Protein AF-A0A5N7C550-F1 (afdb_monomer_lite)

Secondary structure (DSSP, 8-state):
----------S--B--S-GGG--BTTBHHHHHHHHHHHHHHHHHHT-HHHHHHHHHHHIII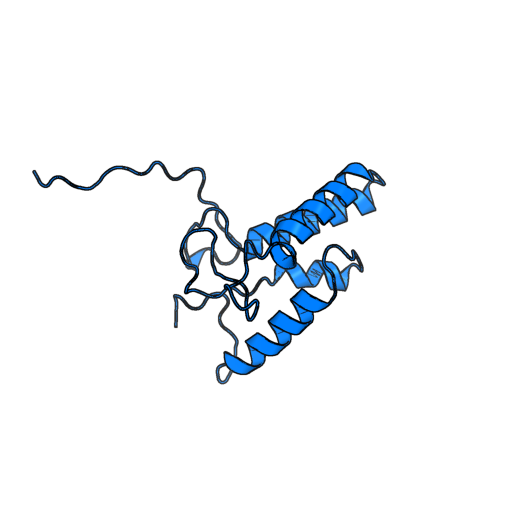IIS-TTB-TTSSSBBSBSSS-TTSBB--GGGHHHHHTT---S-SHHHHHHHHHHHHH--SS---SBTT--

InterPro domains:
  IPR032514 Glutaminase A, central domain [PF16335] (15-130)
  IPR052743 Fungal Glutaminase GtaA [PTHR31987] (15-130)

Sequence (131 aa):
MLPGQQRYRHRGAVLSSNDAAGALANETDLAFKAAVGIKAFGELTGLSKYSCISKERADLIYNQGLYTNEQKAHFVLQYPENLAFSKIPYNLYPDILLGLETFPQEPHKMSSTFFKSVRAEYRVPLDHRQD

Radius of gyration: 16.19 Å; chains: 1; bounding box: 56×32×38 Å

Foldseek 3Di:
DDDDCPPPPPPDFDADVVCVVPTDDQFLLVLLLQLLVLLVVCVVVVPVVSVVVSLVSQCVSQVVQQQAAPVNLAGAGGPPPRSVKGADNPSVVSCVVVVSPSHDCVNVVSNVRNCVVQDDPDGHDRMDPVD

Organism: Petromyces alliaceus (NCBI:txid209559)

Structure (mmCIF, N/CA/C/O backbone):
data_AF-A0A5N7C550-F1
#
_entry.id   AF-A0A5N7C550-F1
#
loop_
_atom_site.group_PDB
_atom_site.id
_atom_site.type_symbol
_atom_site.label_atom_id
_atom_site.label_alt_id
_atom_site.label_comp_id
_atom_site.label_asym_id
_atom_site.label_entity_id
_atom_site.label_seq_id
_atom_site.pdbx_PDB_ins_code
_atom_site.Cartn_x
_atom_site.Cartn_y
_atom_site.Cartn_z
_atom_site.occupancy
_atom_site.B_iso_or_equiv
_atom_site.auth_seq_id
_atom_site.auth_comp_id
_atom_site.auth_asym_id
_atom_site.auth_atom_id
_atom_site.pdbx_PDB_model_num
ATOM 1 N N . MET A 1 1 ? 45.019 10.077 -0.699 1.00 40.16 1 MET A N 1
ATOM 2 C CA . MET A 1 1 ? 43.826 10.693 -0.081 1.00 40.16 1 MET A CA 1
ATOM 3 C C . MET A 1 1 ? 42.914 11.122 -1.219 1.00 40.16 1 MET A C 1
ATOM 5 O O . MET A 1 1 ? 43.316 11.988 -1.980 1.00 40.16 1 MET A O 1
ATOM 9 N N . LEU A 1 2 ? 41.775 10.451 -1.415 1.00 31.81 2 LEU A N 1
ATOM 10 C CA . LEU A 1 2 ? 40.790 10.817 -2.440 1.00 31.81 2 LEU A CA 1
ATOM 11 C C . LEU A 1 2 ? 39.581 11.463 -1.740 1.00 31.81 2 LEU A C 1
ATOM 13 O O . LEU A 1 2 ? 39.041 10.851 -0.815 1.00 31.81 2 LEU A O 1
ATOM 17 N N . PRO A 1 3 ? 39.180 12.687 -2.117 1.00 38.62 3 PRO A N 1
ATOM 18 C CA . PRO A 1 3 ? 38.024 13.363 -1.545 1.00 38.62 3 PRO A CA 1
ATOM 19 C C . PRO A 1 3 ? 36.745 12.892 -2.253 1.00 38.62 3 PRO A C 1
ATOM 21 O O . PRO A 1 3 ? 36.721 12.804 -3.475 1.00 38.62 3 PRO A O 1
ATOM 24 N N . GLY A 1 4 ? 35.674 12.599 -1.506 1.00 38.50 4 GLY A N 1
ATOM 25 C CA . GLY A 1 4 ? 34.346 12.424 -2.119 1.00 38.50 4 GLY A CA 1
ATOM 26 C C . GLY A 1 4 ? 33.379 11.443 -1.460 1.00 38.50 4 GLY A C 1
ATOM 27 O O . GLY A 1 4 ? 32.210 11.427 -1.821 1.00 38.50 4 GLY A O 1
ATOM 28 N N . GLN A 1 5 ? 33.792 10.655 -0.467 1.00 37.91 5 GLN A N 1
ATOM 29 C CA . GLN A 1 5 ? 32.857 9.814 0.294 1.00 37.91 5 GLN A CA 1
ATOM 30 C C . GLN A 1 5 ? 32.242 10.636 1.434 1.00 37.91 5 GLN A C 1
ATOM 32 O O . GLN A 1 5 ? 32.555 10.466 2.614 1.00 37.91 5 GLN A O 1
ATOM 37 N N . GLN A 1 6 ? 31.394 11.594 1.063 1.00 38.00 6 GLN A N 1
ATOM 38 C CA . GLN A 1 6 ? 30.549 12.307 2.009 1.00 38.00 6 GLN A CA 1
ATOM 39 C C . GLN A 1 6 ? 29.574 11.279 2.591 1.00 38.00 6 GLN A C 1
ATOM 41 O O . GLN A 1 6 ? 28.662 10.808 1.916 1.00 38.00 6 GLN A O 1
ATOM 46 N N . ARG A 1 7 ? 29.835 10.869 3.837 1.00 41.94 7 ARG A N 1
ATOM 47 C CA . ARG A 1 7 ? 28.988 9.973 4.627 1.00 41.94 7 ARG A CA 1
ATOM 48 C C . ARG A 1 7 ? 27.594 10.586 4.758 1.00 41.94 7 ARG A C 1
ATOM 50 O O . ARG A 1 7 ? 27.323 11.317 5.711 1.00 41.94 7 ARG A O 1
ATOM 57 N N . TYR A 1 8 ? 26.701 10.263 3.829 1.00 43.38 8 TYR A N 1
ATOM 58 C CA . TYR A 1 8 ? 25.273 10.380 4.064 1.00 43.38 8 TYR A CA 1
ATOM 59 C C . TYR A 1 8 ? 24.943 9.408 5.194 1.00 43.38 8 TYR A C 1
ATOM 61 O O . TYR A 1 8 ? 24.971 8.192 5.030 1.00 43.38 8 TYR A O 1
ATOM 69 N N . ARG A 1 9 ? 24.699 9.944 6.393 1.00 42.88 9 ARG A N 1
ATOM 70 C CA . ARG A 1 9 ? 24.071 9.181 7.471 1.00 42.88 9 ARG A CA 1
ATOM 71 C C . ARG A 1 9 ? 22.720 8.703 6.939 1.00 42.88 9 ARG A C 1
ATOM 73 O O . ARG A 1 9 ? 21.785 9.498 6.868 1.00 42.88 9 ARG A O 1
ATOM 80 N N . HIS A 1 10 ? 22.629 7.433 6.550 1.00 47.59 10 HIS A N 1
ATOM 81 C CA . HIS A 1 10 ? 21.364 6.783 6.233 1.00 47.59 10 HIS A CA 1
ATOM 82 C C . HIS A 1 10 ? 20.455 6.916 7.458 1.00 47.59 10 HIS A C 1
ATOM 84 O O . HIS A 1 10 ? 20.693 6.289 8.492 1.00 47.59 10 HIS A O 1
ATOM 90 N N . ARG A 1 11 ? 19.436 7.775 7.385 1.00 53.09 11 ARG A N 1
ATOM 91 C CA . ARG A 1 11 ? 18.338 7.737 8.351 1.00 53.09 11 ARG A CA 1
ATOM 92 C C . ARG A 1 11 ? 17.653 6.378 8.172 1.00 53.09 11 ARG A C 1
ATOM 94 O O . ARG A 1 11 ? 16.981 6.179 7.174 1.00 53.09 11 ARG A O 1
ATOM 101 N N . GLY A 1 12 ? 17.921 5.455 9.101 1.00 61.97 12 GLY A N 1
ATOM 102 C CA . GLY A 1 12 ? 17.240 4.170 9.309 1.00 61.97 12 GLY A CA 1
ATOM 103 C C . GLY A 1 12 ? 16.837 3.399 8.050 1.00 61.97 12 GLY A C 1
ATOM 104 O O . GLY A 1 12 ? 15.654 3.345 7.733 1.00 61.97 12 GLY A O 1
ATOM 105 N N . ALA A 1 13 ? 17.790 2.770 7.358 1.00 68.19 13 ALA A N 1
ATOM 106 C CA . ALA A 1 13 ? 17.445 1.747 6.370 1.00 68.19 13 ALA A CA 1
ATOM 107 C C . ALA A 1 13 ? 16.921 0.497 7.101 1.00 68.19 13 ALA A C 1
ATOM 109 O O . ALA A 1 13 ? 17.517 0.065 8.089 1.00 68.19 13 ALA A O 1
ATOM 110 N N . VAL A 1 14 ? 15.805 -0.061 6.632 1.00 73.56 14 VAL A N 1
ATOM 111 C CA . VAL A 1 14 ? 15.154 -1.241 7.218 1.00 73.56 14 VAL A CA 1
ATOM 112 C C . VAL A 1 14 ? 15.145 -2.387 6.211 1.00 73.56 14 VAL A C 1
ATOM 114 O O . VAL A 1 14 ? 15.155 -2.164 5.001 1.00 73.56 14 VAL A O 1
ATOM 117 N N . LEU A 1 15 ? 15.165 -3.620 6.714 1.00 79.81 15 LEU A N 1
ATOM 118 C CA . LEU A 1 15 ? 15.046 -4.816 5.885 1.00 79.81 15 LEU A CA 1
ATOM 119 C C . LEU A 1 15 ? 13.570 -5.186 5.723 1.00 79.81 15 LEU A C 1
ATOM 121 O O . LEU A 1 15 ? 12.797 -5.146 6.682 1.00 79.81 15 LEU A O 1
ATOM 125 N N . SER A 1 16 ? 13.193 -5.552 4.500 1.00 80.31 16 SER A N 1
ATOM 126 C CA . SER A 1 16 ? 11.920 -6.221 4.223 1.00 80.31 16 SER A CA 1
ATOM 127 C C . SER A 1 16 ? 12.108 -7.740 4.277 1.00 80.31 16 SER A C 1
ATOM 129 O O . SER A 1 16 ? 13.225 -8.222 4.449 1.00 80.31 16 SER A O 1
ATOM 131 N N . SER A 1 17 ? 11.034 -8.511 4.090 1.00 78.62 17 SER A N 1
ATOM 132 C CA . SER A 1 17 ? 11.153 -9.964 3.900 1.00 78.62 17 SER A CA 1
ATOM 133 C C . SER A 1 17 ? 11.880 -10.338 2.598 1.00 78.62 17 SER A C 1
ATOM 135 O O . SER A 1 17 ? 12.318 -11.474 2.467 1.00 78.62 17 SER A O 1
ATOM 137 N N . ASN A 1 18 ? 12.045 -9.394 1.661 1.00 78.25 18 ASN A N 1
ATOM 138 C CA . ASN A 1 18 ? 12.971 -9.494 0.532 1.00 78.25 18 ASN A CA 1
ATOM 139 C C . ASN A 1 18 ? 14.353 -8.931 0.926 1.00 78.25 18 ASN A C 1
ATOM 141 O O . ASN A 1 18 ? 14.810 -7.927 0.375 1.00 78.25 18 ASN A O 1
ATOM 145 N N . ASP A 1 19 ? 14.979 -9.512 1.948 1.00 76.06 19 ASP A N 1
ATOM 146 C CA . ASP A 1 19 ? 16.215 -9.007 2.562 1.00 76.06 19 ASP A CA 1
ATOM 147 C C . ASP A 1 19 ? 17.456 -9.163 1.666 1.00 76.06 19 ASP A C 1
ATOM 149 O O . ASP A 1 19 ? 18.352 -8.317 1.706 1.00 76.06 19 ASP A O 1
ATOM 153 N N . ALA A 1 20 ? 17.469 -10.168 0.785 1.00 74.56 20 ALA A N 1
ATOM 154 C CA . ALA A 1 20 ? 18.505 -10.380 -0.227 1.00 74.56 20 ALA A CA 1
ATOM 155 C C . ALA A 1 20 ? 18.703 -9.173 -1.166 1.00 74.56 20 ALA A C 1
ATOM 157 O O . ALA A 1 20 ? 19.767 -9.018 -1.765 1.00 74.56 20 ALA A O 1
ATOM 158 N N . ALA A 1 21 ? 17.702 -8.296 -1.282 1.00 76.06 21 ALA A N 1
ATOM 159 C CA . ALA A 1 21 ? 17.757 -7.086 -2.099 1.00 76.06 21 ALA A CA 1
ATOM 160 C C . ALA A 1 21 ? 18.293 -5.847 -1.342 1.00 76.06 21 ALA A C 1
ATOM 162 O O . ALA A 1 21 ? 18.328 -4.737 -1.888 1.00 76.06 21 ALA A O 1
ATOM 163 N N . GLY A 1 22 ? 18.724 -6.037 -0.091 1.00 83.44 22 GLY A N 1
ATOM 164 C CA . GLY A 1 22 ? 19.327 -5.018 0.760 1.00 83.44 22 GLY A CA 1
ATOM 165 C C . GLY A 1 22 ? 18.318 -4.126 1.488 1.00 83.44 22 GLY A C 1
ATOM 166 O O . GLY A 1 22 ? 17.127 -4.090 1.182 1.00 83.44 22 GLY A O 1
ATOM 167 N N . ALA A 1 23 ? 18.818 -3.391 2.483 1.00 84.88 23 ALA A N 1
ATOM 168 C CA . ALA A 1 23 ? 18.012 -2.467 3.274 1.00 84.88 23 ALA A CA 1
ATOM 169 C C . ALA A 1 23 ? 17.690 -1.190 2.487 1.00 84.88 23 ALA A C 1
ATOM 171 O O . ALA A 1 23 ? 18.576 -0.586 1.880 1.00 84.88 23 ALA A O 1
ATOM 172 N N . LEU A 1 24 ? 16.435 -0.744 2.561 1.00 86.62 24 LEU A N 1
ATOM 173 C CA . LEU A 1 24 ? 15.947 0.476 1.921 1.00 86.62 24 LEU A CA 1
ATOM 174 C C . LEU A 1 24 ? 15.121 1.280 2.932 1.00 86.62 24 LEU A C 1
ATOM 176 O O . LEU A 1 24 ? 14.273 0.738 3.638 1.00 86.62 24 LEU A O 1
ATOM 180 N N . ALA A 1 25 ? 15.384 2.581 3.033 1.00 89.62 25 ALA A N 1
ATOM 181 C CA . ALA A 1 25 ? 14.484 3.500 3.734 1.00 89.62 25 ALA A CA 1
ATOM 182 C C . ALA A 1 25 ? 13.316 3.847 2.802 1.00 89.62 25 ALA A C 1
ATOM 184 O O . ALA A 1 25 ? 13.534 3.904 1.603 1.00 89.62 25 ALA A O 1
ATOM 185 N N . ASN A 1 26 ? 12.111 4.122 3.309 1.00 92.06 26 ASN A N 1
ATOM 186 C CA . ASN A 1 26 ? 10.951 4.461 2.461 1.00 92.06 26 ASN A CA 1
ATOM 187 C C . ASN A 1 26 ? 10.717 3.439 1.331 1.00 92.06 26 ASN A C 1
ATOM 189 O O . ASN A 1 26 ? 10.557 3.802 0.169 1.00 92.06 26 ASN A O 1
ATOM 193 N N . GLU A 1 27 ? 10.782 2.152 1.656 1.00 94.12 27 GLU A N 1
ATOM 194 C CA . GLU A 1 27 ? 10.516 1.084 0.697 1.00 94.12 27 GLU A CA 1
ATOM 195 C C . GLU A 1 27 ? 9.003 0.896 0.535 1.00 94.12 27 GLU A C 1
ATOM 197 O O . GLU A 1 27 ? 8.249 0.946 1.513 1.00 94.12 27 GLU A O 1
ATOM 202 N N . THR A 1 28 ? 8.554 0.723 -0.708 1.00 95.25 28 THR A N 1
ATOM 203 C CA . THR A 1 28 ? 7.124 0.765 -1.035 1.00 95.25 28 THR A CA 1
ATOM 204 C C . THR A 1 28 ? 6.322 -0.341 -0.361 1.00 95.25 28 THR A C 1
ATOM 206 O O . THR A 1 28 ? 5.283 -0.065 0.236 1.00 95.25 28 THR A O 1
ATOM 209 N N . ASP A 1 29 ? 6.782 -1.590 -0.410 1.00 95.19 29 ASP A N 1
ATOM 210 C CA . ASP A 1 29 ? 6.053 -2.718 0.176 1.00 95.19 29 ASP A CA 1
ATOM 211 C C . ASP A 1 29 ? 5.947 -2.608 1.711 1.00 95.19 29 ASP A C 1
ATOM 213 O O . ASP A 1 29 ? 4.905 -2.921 2.290 1.00 95.19 29 ASP A O 1
ATOM 217 N N . LEU A 1 30 ? 6.965 -2.061 2.379 1.00 95.00 30 LEU A N 1
ATOM 218 C CA . LEU A 1 30 ? 6.937 -1.732 3.801 1.00 95.00 30 LEU A CA 1
ATOM 219 C C . LEU A 1 30 ? 5.963 -0.594 4.116 1.00 95.00 30 LEU A C 1
ATOM 221 O O . LEU A 1 30 ? 5.297 -0.647 5.153 1.00 95.00 30 LEU A O 1
ATOM 225 N N . ALA A 1 31 ? 5.828 0.404 3.239 1.00 96.56 31 ALA A N 1
ATOM 226 C CA . ALA A 1 31 ? 4.813 1.444 3.390 1.00 96.56 31 ALA A CA 1
ATOM 227 C C . ALA A 1 31 ? 3.393 0.848 3.326 1.00 96.56 31 ALA A C 1
ATOM 229 O O . ALA A 1 31 ? 2.562 1.148 4.190 1.00 96.56 31 ALA A O 1
ATOM 230 N N . PHE A 1 32 ? 3.140 -0.064 2.379 1.00 97.44 32 PHE A N 1
ATOM 231 C CA . PHE A 1 32 ? 1.888 -0.828 2.314 1.00 97.44 32 PHE A CA 1
ATOM 232 C C . PHE A 1 32 ? 1.668 -1.671 3.573 1.00 97.44 32 PHE A C 1
ATOM 234 O O . PHE A 1 32 ? 0.604 -1.587 4.188 1.00 97.44 32 PHE A O 1
ATOM 241 N N . LYS A 1 33 ? 2.690 -2.412 4.020 1.00 97.31 33 LYS A N 1
ATOM 242 C CA . LYS A 1 33 ? 2.639 -3.212 5.253 1.00 97.31 33 LYS A CA 1
ATOM 243 C C . LYS A 1 33 ? 2.263 -2.374 6.470 1.00 97.31 33 LYS A C 1
ATOM 245 O O . LYS A 1 33 ? 1.440 -2.799 7.278 1.00 97.31 33 LYS A O 1
ATOM 250 N N . ALA A 1 34 ? 2.851 -1.187 6.603 1.00 97.50 34 ALA A N 1
ATOM 251 C CA . ALA A 1 34 ? 2.569 -0.282 7.706 1.00 97.50 34 ALA A CA 1
ATOM 252 C C . ALA A 1 34 ? 1.121 0.228 7.665 1.00 97.50 34 ALA A C 1
ATOM 254 O O . ALA A 1 34 ? 0.434 0.163 8.683 1.00 97.50 34 ALA A O 1
ATOM 255 N N . ALA A 1 35 ? 0.635 0.688 6.507 1.00 98.44 35 ALA A N 1
ATOM 256 C CA . ALA A 1 35 ? -0.741 1.168 6.371 1.00 98.44 35 ALA A CA 1
ATOM 257 C C . ALA A 1 35 ? -1.756 0.06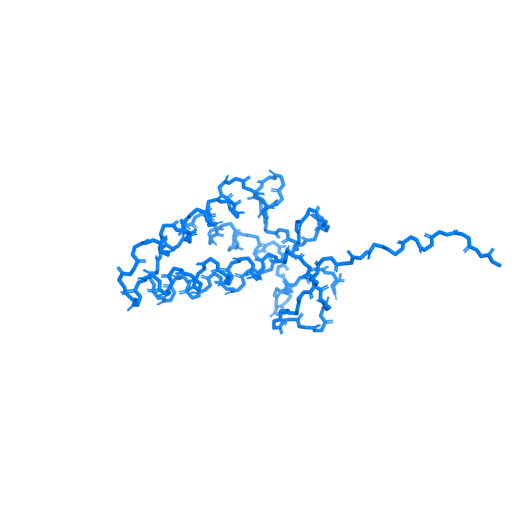2 6.704 1.00 98.44 35 ALA A C 1
ATOM 259 O O . ALA A 1 35 ? -2.592 0.243 7.594 1.00 98.44 35 ALA A O 1
ATOM 260 N N . VAL A 1 36 ? -1.631 -1.110 6.074 1.00 98.44 36 VAL A N 1
ATOM 261 C CA . VAL A 1 36 ? -2.537 -2.248 6.299 1.00 98.44 36 VAL A CA 1
ATOM 262 C C . VAL A 1 36 ? -2.457 -2.748 7.745 1.00 98.44 36 VAL A C 1
ATOM 264 O O . VAL A 1 36 ? -3.484 -3.002 8.371 1.00 98.44 36 VAL A O 1
ATOM 267 N N . GLY A 1 37 ? -1.257 -2.815 8.331 1.00 98.38 37 GLY A N 1
ATOM 268 C CA . GLY A 1 37 ? -1.074 -3.211 9.730 1.00 98.38 37 GLY A CA 1
ATOM 269 C C . GLY A 1 37 ? -1.740 -2.253 10.723 1.00 98.38 37 GLY A C 1
ATOM 270 O O . GLY A 1 37 ? -2.398 -2.698 11.663 1.00 98.38 37 GLY A O 1
ATOM 271 N N . ILE A 1 38 ? -1.629 -0.937 10.499 1.00 98.62 38 ILE A N 1
ATOM 272 C CA . ILE A 1 38 ? -2.302 0.072 11.332 1.00 98.62 38 ILE A CA 1
ATOM 273 C C . ILE A 1 38 ? -3.828 -0.034 11.184 1.00 98.62 38 ILE A C 1
ATOM 275 O O . ILE A 1 38 ? -4.538 0.096 12.183 1.00 98.62 38 ILE A O 1
ATOM 279 N N . LYS A 1 39 ? -4.339 -0.303 9.972 1.00 98.69 39 LYS A N 1
ATOM 280 C CA . LYS A 1 39 ? -5.777 -0.519 9.756 1.00 98.69 39 LYS A CA 1
ATOM 281 C C . LYS A 1 39 ? -6.264 -1.736 10.527 1.00 98.69 39 LYS A C 1
ATOM 283 O O . LYS A 1 39 ? -7.201 -1.611 11.307 1.00 98.69 39 LYS A O 1
ATOM 288 N N . ALA A 1 40 ? -5.593 -2.875 10.364 1.00 98.56 40 ALA A N 1
ATOM 289 C CA . ALA A 1 40 ? -5.926 -4.106 11.071 1.00 98.56 40 ALA A CA 1
ATOM 290 C C . ALA A 1 40 ? -5.946 -3.895 12.592 1.00 98.56 40 ALA A C 1
ATOM 292 O O . ALA A 1 40 ? -6.869 -4.340 13.266 1.00 98.56 40 ALA A O 1
ATOM 293 N N . PHE A 1 41 ? -4.971 -3.157 13.133 1.00 98.69 41 PHE A N 1
ATOM 294 C CA . PHE A 1 41 ? -4.949 -2.803 14.550 1.00 98.69 41 PHE A CA 1
ATOM 295 C C . PHE A 1 41 ? -6.156 -1.949 14.968 1.00 98.69 41 PHE A C 1
ATOM 297 O O . PHE A 1 41 ? -6.768 -2.218 16.002 1.00 98.69 41 PHE A O 1
ATOM 304 N N . GLY A 1 42 ? -6.517 -0.937 14.174 1.00 98.50 42 GLY A N 1
ATOM 305 C CA . GLY A 1 42 ? -7.695 -0.103 14.425 1.00 98.50 42 GLY A CA 1
ATOM 306 C C . GLY A 1 42 ? -8.992 -0.911 14.452 1.00 98.50 42 GLY A C 1
ATOM 307 O O . GLY A 1 42 ? -9.770 -0.768 15.394 1.00 98.50 42 GLY A O 1
ATOM 308 N N . GLU A 1 43 ? -9.180 -1.813 13.485 1.00 98.25 43 GLU A N 1
ATOM 309 C CA . GLU A 1 43 ? -10.358 -2.691 13.414 1.00 98.25 43 GLU A CA 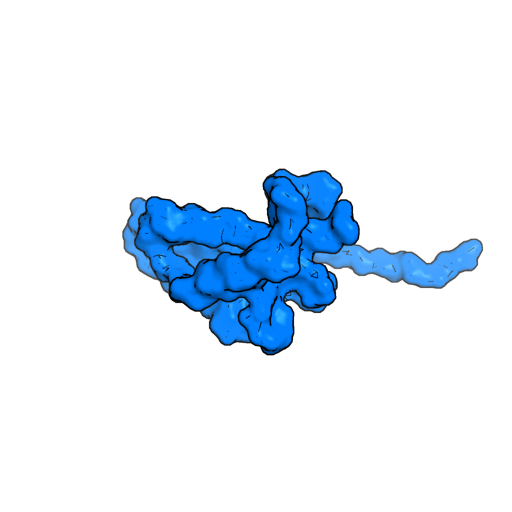1
ATOM 310 C C . GLU A 1 43 ? -10.409 -3.690 14.579 1.00 98.25 43 GLU A C 1
ATOM 312 O O . GLU A 1 43 ? -11.444 -3.837 15.223 1.00 98.25 43 GLU A O 1
ATOM 317 N N . LEU A 1 44 ? -9.281 -4.328 14.914 1.00 98.25 44 LEU A N 1
ATOM 318 C CA . LEU A 1 44 ? -9.208 -5.303 16.011 1.00 98.25 44 LEU A CA 1
ATOM 319 C C . LEU A 1 44 ? -9.474 -4.686 17.388 1.00 98.25 44 LEU A C 1
ATOM 321 O O . LEU A 1 44 ? -9.991 -5.360 18.276 1.00 98.25 44 LEU A O 1
ATOM 325 N N . THR A 1 45 ? -9.084 -3.427 17.589 1.00 98.38 45 THR A N 1
ATOM 326 C CA . THR A 1 45 ? -9.177 -2.756 18.896 1.00 98.38 45 THR A CA 1
ATOM 327 C C . THR A 1 45 ? -10.390 -1.837 19.030 1.00 98.38 45 THR A C 1
ATOM 329 O O . THR A 1 45 ? -10.673 -1.365 20.129 1.00 98.38 45 THR A O 1
ATOM 332 N N . GLY A 1 46 ? -11.087 -1.536 17.930 1.00 98.06 46 GLY A N 1
ATOM 333 C CA . GLY A 1 46 ? -12.142 -0.519 17.885 1.00 98.06 46 GLY A CA 1
ATOM 334 C C . GLY A 1 46 ? -11.629 0.922 18.015 1.00 98.06 46 GLY A C 1
ATOM 335 O O . GLY A 1 46 ? -12.419 1.860 18.134 1.00 98.06 46 GLY A O 1
ATOM 336 N N . LEU A 1 47 ? -10.310 1.138 17.998 1.00 98.38 47 LEU A N 1
ATOM 337 C CA . LEU A 1 47 ? -9.706 2.462 18.117 1.00 98.38 47 LEU A CA 1
ATOM 338 C C . LEU A 1 47 ? -9.698 3.168 16.755 1.00 98.38 47 LEU A C 1
ATOM 340 O O . LEU A 1 47 ? -8.703 3.144 16.025 1.00 98.38 47 LEU A O 1
ATOM 344 N N . SER A 1 48 ? -10.798 3.861 16.449 1.00 97.88 48 SER A N 1
ATOM 345 C CA . SER A 1 48 ? -11.034 4.553 15.168 1.00 97.88 48 SER A CA 1
ATOM 346 C C . SER A 1 48 ? -9.887 5.467 14.720 1.00 97.88 48 SER A C 1
ATOM 348 O O . SER A 1 48 ? -9.608 5.564 13.527 1.00 97.88 48 SER A O 1
ATOM 350 N N . LYS A 1 49 ? -9.161 6.075 15.669 1.00 98.50 49 LYS A N 1
ATOM 351 C CA . LYS A 1 49 ? -7.955 6.877 15.411 1.00 98.50 49 LYS A CA 1
ATOM 352 C C . LYS A 1 49 ? -6.947 6.151 14.511 1.00 98.50 49 LYS A C 1
ATOM 354 O O . LYS A 1 49 ? -6.396 6.774 13.609 1.00 98.50 49 LYS A O 1
ATOM 359 N N . TYR A 1 50 ? -6.692 4.862 14.740 1.00 98.56 50 TYR A N 1
ATOM 360 C CA . TYR A 1 50 ? -5.715 4.110 13.948 1.00 98.56 50 TYR A CA 1
ATOM 361 C C . TYR A 1 50 ? -6.256 3.774 12.556 1.00 98.56 50 TYR A C 1
ATOM 363 O O . TYR A 1 50 ? -5.530 3.938 11.578 1.00 98.56 50 TYR A O 1
ATOM 371 N N . SER A 1 51 ? -7.542 3.440 12.429 1.00 98.38 51 SER A N 1
ATOM 372 C CA . SER A 1 51 ? -8.178 3.283 11.115 1.00 98.38 51 SER A CA 1
ATOM 373 C C . SER A 1 51 ? -8.130 4.584 10.293 1.00 98.38 51 SER A C 1
ATOM 375 O O . SER A 1 51 ? -7.856 4.526 9.096 1.00 98.38 51 SER A O 1
ATOM 377 N N . CYS A 1 52 ? -8.316 5.756 10.917 1.00 98.50 52 CYS A N 1
ATOM 378 C CA . CYS A 1 52 ? -8.165 7.058 10.252 1.00 98.50 52 CYS A CA 1
ATOM 379 C C . CYS A 1 52 ? -6.721 7.316 9.805 1.00 98.50 52 CYS A C 1
ATOM 381 O O . CYS A 1 52 ? -6.492 7.601 8.633 1.00 98.50 52 CYS A O 1
ATOM 383 N N . ILE A 1 53 ? -5.745 7.140 10.707 1.00 98.62 53 ILE A N 1
ATOM 384 C CA . ILE A 1 53 ? -4.319 7.300 10.379 1.00 98.62 53 ILE A CA 1
ATOM 385 C C . ILE A 1 53 ? -3.934 6.386 9.214 1.00 98.62 53 ILE A C 1
ATOM 387 O O . ILE A 1 53 ? -3.215 6.806 8.314 1.00 98.62 53 ILE A O 1
ATOM 391 N N . SER A 1 54 ? -4.409 5.141 9.211 1.00 98.50 54 SER A N 1
ATOM 392 C CA . SER A 1 54 ? -4.132 4.217 8.118 1.00 98.50 54 SER A CA 1
ATOM 393 C C . SER A 1 54 ? -4.672 4.726 6.776 1.00 98.50 54 SER A C 1
ATOM 395 O O . SER A 1 54 ? -3.920 4.754 5.802 1.00 98.50 54 SER A O 1
ATOM 397 N N . LYS A 1 55 ? -5.919 5.218 6.732 1.00 98.50 55 LYS A N 1
ATOM 398 C CA . LYS A 1 55 ? -6.497 5.808 5.513 1.00 98.50 55 LYS A CA 1
ATOM 399 C C . LYS A 1 55 ? -5.723 7.039 5.035 1.00 98.50 55 LYS A C 1
ATOM 401 O O . LYS A 1 55 ? -5.491 7.174 3.839 1.00 98.50 55 LYS A O 1
ATOM 406 N N . GLU A 1 56 ? -5.249 7.890 5.945 1.00 98.50 56 GLU A N 1
ATOM 407 C CA . GLU A 1 56 ? -4.373 9.020 5.596 1.00 98.50 56 GLU A CA 1
ATOM 408 C C . GLU A 1 56 ? -3.041 8.551 4.986 1.00 98.50 56 GLU A C 1
ATOM 410 O O . GLU A 1 56 ? -2.537 9.150 4.035 1.00 98.50 56 GLU A O 1
ATOM 415 N N . ARG A 1 57 ? -2.454 7.460 5.500 1.00 98.19 57 ARG A N 1
ATOM 416 C CA . ARG A 1 57 ? -1.239 6.872 4.909 1.00 98.19 57 ARG A CA 1
ATOM 417 C C . ARG A 1 57 ? -1.512 6.230 3.556 1.00 98.19 57 ARG A C 1
ATOM 419 O O . ARG A 1 57 ? -0.703 6.409 2.652 1.00 98.19 57 ARG A O 1
ATOM 426 N N . ALA A 1 58 ? -2.634 5.536 3.399 1.00 98.25 58 ALA A N 1
ATOM 427 C CA . ALA A 1 58 ? -3.042 4.961 2.125 1.00 98.25 58 ALA A CA 1
ATOM 428 C C . ALA A 1 58 ? -3.244 6.041 1.047 1.00 98.25 58 ALA A C 1
ATOM 430 O O . ALA A 1 58 ? -2.782 5.885 -0.086 1.00 98.25 58 ALA A O 1
ATOM 431 N N . ASP A 1 59 ? -3.856 7.167 1.426 1.00 98.44 59 ASP A N 1
ATOM 432 C CA . ASP A 1 59 ? -4.045 8.331 0.560 1.00 98.44 59 ASP A CA 1
ATOM 433 C C . ASP A 1 59 ? -2.706 8.917 0.087 1.00 98.44 59 ASP A C 1
ATOM 435 O O . ASP A 1 59 ? -2.493 9.075 -1.116 1.00 98.44 59 ASP A O 1
ATOM 439 N N . LEU A 1 60 ? -1.760 9.133 1.007 1.00 97.69 60 LEU A N 1
ATOM 440 C CA . LEU A 1 60 ? -0.397 9.561 0.671 1.00 97.69 60 LEU A CA 1
ATOM 441 C C . LEU A 1 60 ? 0.285 8.585 -0.294 1.00 97.69 60 LEU A C 1
ATOM 443 O O . LEU A 1 60 ? 0.878 9.001 -1.288 1.00 97.69 60 LEU A O 1
ATOM 447 N N . ILE A 1 61 ? 0.192 7.285 -0.002 1.00 97.50 61 ILE A N 1
ATOM 448 C CA . ILE A 1 61 ? 0.874 6.243 -0.770 1.00 97.50 61 ILE A CA 1
ATOM 449 C C . ILE A 1 61 ? 0.394 6.212 -2.223 1.00 97.50 61 ILE A C 1
ATOM 451 O O . ILE A 1 61 ? 1.223 6.135 -3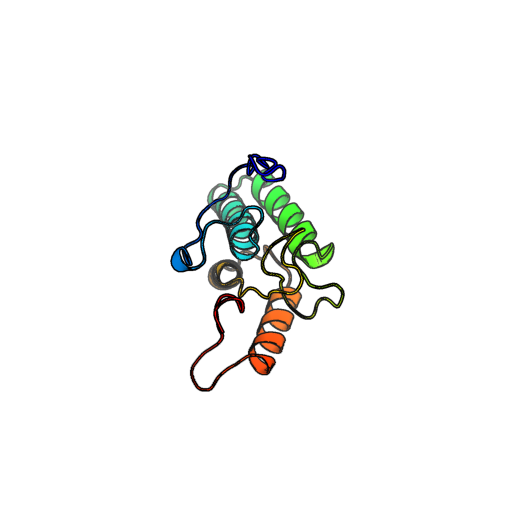.131 1.00 97.50 61 ILE A O 1
ATOM 455 N N . TYR A 1 62 ? -0.921 6.289 -2.450 1.00 97.56 62 TYR A N 1
ATOM 456 C CA . TYR A 1 62 ? -1.504 6.046 -3.770 1.00 97.56 62 TYR A CA 1
ATOM 457 C C . TYR A 1 62 ? -2.212 7.252 -4.400 1.00 97.56 62 TYR A C 1
ATOM 459 O O . TYR A 1 62 ? -1.931 7.615 -5.547 1.00 97.56 62 TYR A O 1
ATOM 467 N N . ASN A 1 63 ? -3.137 7.897 -3.689 1.00 96.81 63 ASN A N 1
ATOM 468 C CA . ASN A 1 63 ? -3.929 8.991 -4.259 1.00 96.81 63 ASN A CA 1
ATOM 469 C C . ASN A 1 63 ? -3.062 10.223 -4.516 1.00 96.81 63 ASN A C 1
ATOM 471 O O . ASN A 1 63 ? -3.138 10.810 -5.596 1.00 96.81 63 ASN A O 1
ATOM 475 N N . GLN A 1 64 ? -2.159 10.539 -3.591 1.00 97.12 64 GLN A N 1
ATOM 476 C CA . GLN A 1 64 ? -1.157 11.591 -3.772 1.00 97.12 64 GLN A CA 1
ATOM 477 C C . GLN A 1 64 ? 0.052 11.118 -4.596 1.00 97.12 64 GLN A C 1
ATOM 479 O O . GLN A 1 64 ? 0.875 11.930 -5.000 1.00 97.12 64 GLN A O 1
ATOM 484 N N . GLY A 1 65 ? 0.133 9.816 -4.894 1.00 96.00 65 GLY A N 1
ATOM 485 C CA . GLY A 1 65 ? 1.105 9.243 -5.825 1.00 96.00 65 GLY A CA 1
ATOM 486 C C . GLY A 1 65 ? 2.535 9.150 -5.294 1.00 96.00 65 GLY A C 1
ATOM 487 O O . GLY A 1 65 ? 3.454 9.002 -6.092 1.00 96.00 65 GLY A O 1
ATOM 488 N N . LEU A 1 66 ? 2.741 9.219 -3.972 1.00 96.75 66 LEU A N 1
ATOM 489 C CA . LEU A 1 66 ? 4.079 9.257 -3.371 1.00 96.75 66 LEU A CA 1
ATOM 490 C C . LEU A 1 66 ? 4.940 8.033 -3.725 1.00 96.75 66 LEU A C 1
ATOM 492 O O . LEU A 1 66 ? 6.155 8.152 -3.839 1.00 96.75 66 LEU A O 1
ATOM 496 N N . TYR A 1 67 ? 4.313 6.866 -3.897 1.00 97.12 67 TYR A N 1
ATOM 497 C CA . TYR A 1 67 ? 4.991 5.599 -4.191 1.00 97.12 67 TYR A CA 1
ATOM 498 C C . TYR A 1 67 ? 4.650 5.030 -5.572 1.00 97.12 67 TYR A C 1
ATOM 500 O O . TYR A 1 67 ? 4.900 3.857 -5.848 1.00 97.12 67 TYR A O 1
ATOM 508 N N . THR A 1 68 ? 4.086 5.840 -6.461 1.00 97.06 68 THR A N 1
ATOM 509 C CA . THR A 1 68 ? 3.828 5.459 -7.854 1.00 97.06 68 THR A CA 1
ATOM 510 C C . THR A 1 68 ? 4.782 6.186 -8.787 1.00 97.06 68 THR A C 1
ATOM 512 O O . THR A 1 68 ? 5.282 7.256 -8.450 1.00 97.06 68 THR A O 1
ATOM 515 N N . ASN A 1 69 ? 5.000 5.651 -9.987 1.00 95.44 69 ASN A N 1
ATOM 516 C CA . ASN A 1 69 ? 5.617 6.458 -11.035 1.00 95.44 69 ASN A CA 1
ATOM 517 C C . ASN A 1 69 ? 4.681 7.621 -11.431 1.00 95.44 69 ASN A C 1
ATOM 519 O O . ASN A 1 69 ? 3.492 7.615 -11.107 1.00 95.44 69 ASN A O 1
ATOM 523 N N . GLU A 1 70 ? 5.198 8.605 -12.167 1.00 93.31 70 GLU A N 1
ATOM 524 C CA . GLU A 1 70 ? 4.444 9.816 -12.540 1.00 93.31 70 GLU A CA 1
ATOM 525 C C . GLU A 1 70 ? 3.118 9.511 -13.256 1.00 93.31 70 GLU A C 1
ATOM 527 O O . GLU A 1 70 ? 2.116 10.190 -13.043 1.00 93.31 70 GLU A O 1
ATOM 532 N N . GLN A 1 71 ? 3.089 8.460 -14.079 1.00 94.81 71 GLN A N 1
ATOM 533 C CA . GLN A 1 71 ? 1.904 8.058 -14.839 1.00 94.81 71 GLN A CA 1
ATOM 534 C C . GLN A 1 71 ? 0.928 7.181 -14.033 1.00 94.81 71 GLN A C 1
ATOM 536 O O . GLN A 1 71 ? -0.074 6.740 -14.592 1.00 94.81 71 GLN A O 1
ATOM 541 N N . LYS A 1 72 ? 1.216 6.880 -12.756 1.00 95.12 72 LYS A N 1
ATOM 542 C CA . LYS A 1 72 ? 0.469 5.911 -11.929 1.00 95.12 72 LYS A CA 1
ATOM 543 C C . LYS A 1 72 ? 0.216 4.576 -12.643 1.00 95.12 72 LYS A C 1
ATOM 545 O O . LYS A 1 72 ? -0.865 3.999 -12.566 1.00 95.12 72 LYS A O 1
ATOM 550 N N . ALA A 1 73 ? 1.221 4.097 -13.367 1.00 95.56 73 ALA A N 1
ATOM 551 C CA . ALA A 1 73 ? 1.196 2.823 -14.073 1.00 95.56 73 ALA A CA 1
ATOM 552 C C . ALA A 1 73 ? 1.712 1.669 -13.199 1.00 95.56 73 ALA A C 1
ATOM 554 O O . ALA A 1 73 ? 1.292 0.528 -13.383 1.00 95.56 73 ALA A O 1
ATOM 555 N N . HIS A 1 74 ? 2.621 1.948 -12.261 1.00 95.75 74 HIS A N 1
ATOM 556 C CA . HIS A 1 74 ? 3.155 0.968 -11.318 1.00 95.75 74 HIS A CA 1
ATOM 557 C C . HIS A 1 74 ? 3.683 1.633 -10.044 1.00 95.75 74 HIS A C 1
ATOM 559 O O . HIS A 1 74 ? 3.851 2.852 -9.971 1.00 95.75 74 HIS A O 1
ATOM 565 N N . PHE A 1 75 ? 3.954 0.804 -9.039 1.00 97.06 75 PHE A N 1
ATOM 566 C CA . PHE A 1 75 ? 4.610 1.216 -7.806 1.00 97.06 75 PHE A CA 1
ATOM 567 C C . PHE A 1 75 ? 6.122 1.257 -7.984 1.00 97.06 75 PHE A C 1
ATOM 569 O O . PHE A 1 75 ? 6.702 0.297 -8.497 1.00 97.06 75 PHE A O 1
ATOM 576 N N . VAL A 1 76 ? 6.748 2.347 -7.542 1.00 96.19 76 VAL A N 1
ATOM 577 C CA . VAL A 1 76 ? 8.209 2.473 -7.552 1.00 96.19 76 VAL A CA 1
ATOM 578 C C . VAL A 1 76 ? 8.833 1.640 -6.434 1.00 96.19 76 VAL A C 1
ATOM 580 O O . VAL A 1 76 ? 8.133 1.154 -5.550 1.00 96.19 76 VAL A O 1
ATOM 583 N N . LEU A 1 77 ? 10.148 1.459 -6.449 1.00 94.06 77 LEU A N 1
ATOM 584 C CA . LEU A 1 77 ? 10.884 0.713 -5.435 1.00 94.06 77 LEU A CA 1
ATOM 585 C C . LEU A 1 77 ? 10.924 1.438 -4.094 1.00 94.06 77 LEU A C 1
ATOM 587 O O . LEU A 1 77 ? 10.743 0.840 -3.032 1.00 94.06 77 LEU A O 1
ATOM 591 N N . GLN A 1 78 ? 11.204 2.727 -4.171 1.00 93.25 78 GLN A N 1
ATOM 592 C CA . GLN A 1 78 ? 11.492 3.580 -3.040 1.00 93.25 78 GLN A CA 1
ATOM 593 C C . GLN A 1 78 ? 11.096 5.010 -3.410 1.00 93.25 78 GLN A C 1
ATOM 595 O O . GLN A 1 78 ? 10.979 5.345 -4.586 1.00 93.25 78 GLN A O 1
ATOM 600 N N . TYR A 1 79 ? 10.871 5.848 -2.404 1.00 92.12 79 TYR A N 1
ATOM 601 C CA . TYR A 1 79 ? 10.724 7.288 -2.584 1.00 92.12 79 TYR A CA 1
ATOM 602 C C . TYR A 1 79 ? 11.686 8.052 -1.653 1.00 92.12 79 TYR A C 1
ATOM 604 O O . TYR A 1 79 ? 11.805 7.687 -0.479 1.00 92.12 79 TYR A O 1
ATOM 612 N N . PRO A 1 80 ? 12.300 9.167 -2.094 1.00 91.44 80 PRO A N 1
ATOM 613 C CA . PRO A 1 80 ? 12.261 9.725 -3.450 1.00 91.44 80 PRO A CA 1
ATOM 614 C C . PRO A 1 80 ? 13.282 9.100 -4.411 1.00 91.44 80 PRO A C 1
ATOM 616 O O . PRO A 1 80 ? 13.319 9.468 -5.581 1.00 91.44 80 PRO A O 1
ATOM 619 N N . GLU A 1 81 ? 14.145 8.200 -3.941 1.00 90.31 81 GLU A N 1
ATOM 620 C CA . GLU A 1 81 ? 15.161 7.556 -4.775 1.00 90.31 81 GLU A CA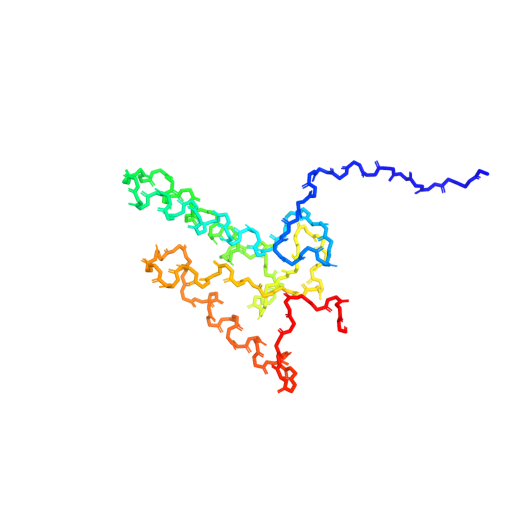 1
ATOM 621 C C . GLU A 1 81 ? 14.609 6.338 -5.526 1.00 90.31 81 GLU A C 1
ATOM 623 O O . GLU A 1 81 ? 13.606 5.762 -5.138 1.00 90.31 81 GLU A O 1
ATOM 628 N N . ASN A 1 82 ? 15.302 5.881 -6.574 1.00 88.06 82 ASN A N 1
ATOM 629 C CA . ASN A 1 82 ? 14.958 4.645 -7.293 1.00 88.06 82 ASN A CA 1
ATOM 630 C C . ASN A 1 82 ? 13.556 4.632 -7.940 1.00 88.06 82 ASN A C 1
ATOM 632 O O . ASN A 1 82 ? 12.967 3.568 -8.119 1.00 88.06 82 ASN A O 1
ATOM 636 N N . LEU A 1 83 ? 13.060 5.797 -8.376 1.00 89.62 83 LEU A N 1
ATOM 637 C CA . LEU A 1 83 ? 11.768 5.943 -9.069 1.00 89.62 83 LEU A CA 1
ATOM 638 C C . LEU A 1 83 ? 11.700 5.214 -10.420 1.00 89.62 83 LEU A C 1
ATOM 640 O O . LEU A 1 83 ? 10.619 4.900 -10.905 1.00 89.62 83 LEU A O 1
ATOM 644 N N . ALA A 1 84 ? 12.854 4.942 -11.032 1.00 88.25 84 ALA A N 1
ATOM 645 C CA . ALA A 1 84 ? 12.942 4.137 -12.247 1.00 88.25 84 ALA A CA 1
ATOM 646 C C . ALA A 1 84 ? 12.735 2.640 -11.976 1.00 88.25 84 ALA A C 1
ATOM 648 O O . ALA A 1 84 ? 12.585 1.873 -12.929 1.00 88.25 84 ALA A O 1
ATOM 649 N N . PHE A 1 85 ? 12.773 2.220 -10.701 1.00 91.50 85 PHE A N 1
ATOM 650 C CA . PHE A 1 85 ? 12.617 0.828 -10.319 1.00 91.50 85 PHE A CA 1
ATOM 651 C C . PHE A 1 85 ? 11.239 0.493 -9.794 1.00 91.50 85 PHE A C 1
ATOM 653 O O . PHE A 1 85 ? 10.660 1.296 -9.082 1.00 91.50 85 PHE A O 1
ATOM 660 N N . SER A 1 86 ? 10.711 -0.678 -10.163 1.00 93.75 86 SER A N 1
ATOM 661 C CA . SER A 1 86 ? 9.388 -1.134 -9.729 1.00 93.75 86 SER A CA 1
ATOM 662 C C . SER A 1 86 ? 9.453 -2.036 -8.494 1.00 93.75 86 SER A C 1
ATOM 664 O O . SER A 1 86 ? 10.462 -2.703 -8.250 1.00 93.75 86 SER A O 1
ATOM 666 N N . LYS A 1 87 ? 8.354 -2.073 -7.731 1.00 93.44 87 LYS A N 1
ATOM 667 C CA . LYS A 1 87 ? 8.142 -2.994 -6.606 1.00 93.44 87 LYS A CA 1
ATOM 668 C C . LYS A 1 87 ? 6.785 -3.673 -6.686 1.00 93.44 87 LYS A C 1
ATOM 670 O O . LYS A 1 87 ? 5.783 -3.029 -6.986 1.00 93.44 87 LYS A O 1
ATOM 675 N N . ILE A 1 88 ? 6.736 -4.955 -6.327 1.00 92.69 88 ILE A N 1
ATOM 676 C CA . ILE A 1 88 ? 5.490 -5.653 -5.998 1.00 92.69 88 ILE A CA 1
ATOM 677 C C . ILE A 1 88 ? 5.141 -5.390 -4.524 1.00 92.69 88 ILE A C 1
ATOM 679 O O . ILE A 1 88 ? 5.825 -5.926 -3.648 1.00 92.69 88 ILE A O 1
ATOM 683 N N . PRO A 1 89 ? 4.070 -4.634 -4.215 1.00 92.50 89 PRO A N 1
ATOM 684 C CA . PRO A 1 89 ? 3.592 -4.476 -2.844 1.00 92.50 89 PRO A CA 1
ATOM 685 C C . PRO A 1 89 ? 2.724 -5.675 -2.440 1.00 92.50 89 PRO A C 1
ATOM 687 O O . PRO A 1 89 ? 1.496 -5.590 -2.387 1.00 92.50 89 PRO A O 1
ATOM 690 N N . TYR A 1 90 ? 3.334 -6.831 -2.178 1.00 92.06 90 TYR A N 1
ATOM 691 C CA . TYR A 1 90 ? 2.581 -8.031 -1.793 1.00 92.06 90 TYR A CA 1
ATOM 692 C C . TYR A 1 90 ? 1.837 -7.859 -0.457 1.00 92.06 90 TYR A C 1
ATOM 694 O O . TYR A 1 90 ? 0.857 -8.563 -0.212 1.00 92.06 90 TYR A O 1
ATOM 702 N N . ASN A 1 91 ? 2.208 -6.874 0.368 1.00 94.75 91 ASN A N 1
ATOM 703 C CA . ASN A 1 91 ? 1.437 -6.487 1.551 1.00 94.75 91 ASN A CA 1
ATOM 704 C C . ASN A 1 91 ? 0.097 -5.780 1.246 1.00 94.75 91 ASN A C 1
ATOM 706 O O . ASN A 1 91 ? -0.633 -5.463 2.182 1.00 94.75 91 ASN A O 1
ATOM 710 N N . LEU A 1 92 ? -0.285 -5.599 -0.026 1.00 94.62 92 LEU A N 1
ATOM 711 C CA . LEU A 1 92 ? -1.677 -5.313 -0.408 1.00 94.62 92 LEU A CA 1
ATOM 712 C C . LEU A 1 92 ? -2.605 -6.521 -0.226 1.00 94.62 92 LEU A C 1
ATOM 714 O O . LEU A 1 92 ? -3.808 -6.346 -0.053 1.00 94.62 92 LEU A O 1
ATOM 718 N N . TYR A 1 93 ? -2.084 -7.749 -0.288 1.00 94.94 93 TYR A N 1
ATOM 719 C CA . TYR A 1 93 ? -2.922 -8.948 -0.222 1.00 94.94 93 TYR A CA 1
ATOM 720 C C . TYR A 1 93 ? -3.702 -9.081 1.102 1.00 94.94 93 TYR A C 1
ATOM 722 O O . TYR A 1 93 ? -4.902 -9.358 1.040 1.00 94.94 93 TYR A O 1
ATOM 730 N N . PRO A 1 94 ? -3.106 -8.828 2.287 1.00 96.25 94 PRO A N 1
ATOM 731 C CA . PRO A 1 94 ? -3.852 -8.831 3.543 1.00 96.25 94 PRO A CA 1
ATOM 732 C C . PRO A 1 94 ? -5.004 -7.817 3.605 1.00 96.25 94 PRO A C 1
ATOM 734 O O . PRO A 1 94 ? -5.983 -8.093 4.290 1.00 96.25 94 PRO A O 1
ATOM 737 N N . ASP A 1 95 ? -4.930 -6.691 2.880 1.00 97.38 95 ASP A N 1
ATOM 738 C CA . ASP A 1 95 ? -6.020 -5.701 2.823 1.00 97.38 95 ASP A CA 1
ATOM 739 C C . ASP A 1 95 ? -7.297 -6.306 2.219 1.00 97.38 95 ASP A C 1
ATOM 741 O O . ASP A 1 95 ? -8.391 -6.130 2.754 1.00 97.38 95 ASP A O 1
ATOM 745 N N . ILE A 1 96 ? -7.134 -7.098 1.150 1.00 95.44 96 ILE A N 1
ATOM 746 C CA . ILE A 1 96 ? -8.223 -7.854 0.517 1.00 95.44 96 ILE A CA 1
ATOM 747 C C . ILE A 1 96 ? -8.648 -9.026 1.400 1.00 95.44 96 ILE A C 1
ATOM 749 O O . ILE A 1 96 ? -9.836 -9.188 1.664 1.00 95.44 96 ILE A O 1
ATOM 753 N N . LEU A 1 97 ? -7.691 -9.856 1.834 1.00 97.12 97 LEU A N 1
ATOM 754 C CA . LEU A 1 97 ? -7.971 -11.097 2.567 1.00 97.12 97 LEU A CA 1
ATOM 755 C C . LEU A 1 97 ? -8.817 -10.845 3.820 1.00 97.12 97 LEU A C 1
ATOM 757 O O . LEU A 1 97 ? -9.682 -11.650 4.152 1.00 97.12 97 LEU A O 1
ATOM 761 N N . LEU A 1 98 ? -8.540 -9.740 4.511 1.00 97.12 98 LEU A N 1
ATOM 762 C CA . LEU A 1 98 ? -9.189 -9.373 5.763 1.00 97.12 98 LEU A CA 1
ATOM 763 C C . LEU A 1 98 ? -10.340 -8.371 5.574 1.00 97.12 98 LEU A C 1
ATOM 765 O O . LEU A 1 98 ? -10.946 -7.975 6.565 1.00 97.12 98 LEU A O 1
ATOM 769 N N . GLY A 1 99 ? -10.640 -7.952 4.338 1.00 96.81 99 GLY A N 1
ATOM 770 C CA . GLY A 1 99 ? -11.707 -6.987 4.051 1.00 96.81 99 GLY A CA 1
ATOM 771 C C . GLY A 1 99 ? -11.517 -5.646 4.763 1.00 96.81 99 GLY A C 1
ATOM 772 O O . GLY A 1 99 ? -12.481 -5.067 5.253 1.00 96.81 99 GLY A O 1
ATOM 773 N N . LEU A 1 100 ? -10.272 -5.177 4.879 1.00 97.62 100 LEU A N 1
ATOM 774 C CA . LEU A 1 100 ? -9.937 -4.002 5.688 1.00 97.62 100 LEU A CA 1
ATOM 775 C C . LEU A 1 100 ? -10.291 -2.683 4.996 1.00 97.62 100 LEU A C 1
ATOM 777 O O . LEU A 1 100 ? -10.487 -1.681 5.682 1.00 97.62 100 LEU A O 1
ATOM 781 N N . GLU A 1 101 ? -10.370 -2.667 3.663 1.00 96.81 101 GLU A N 1
ATOM 782 C CA . GLU A 1 101 ? -10.655 -1.461 2.872 1.00 96.81 101 GLU A CA 1
ATOM 783 C C . GLU A 1 101 ? -9.709 -0.295 3.235 1.00 96.81 101 GLU A C 1
ATOM 785 O O . GLU A 1 101 ? -10.125 0.864 3.383 1.00 96.81 101 GLU A O 1
ATOM 790 N N . THR A 1 102 ? -8.425 -0.608 3.458 1.00 98.25 102 THR A N 1
ATOM 791 C CA . THR A 1 102 ? -7.383 0.399 3.703 1.00 98.25 102 THR A CA 1
ATOM 792 C C . THR A 1 102 ? -7.154 1.222 2.445 1.00 98.25 102 THR A C 1
ATOM 794 O O . THR A 1 102 ? -7.090 2.451 2.506 1.00 98.25 102 THR A O 1
ATOM 797 N N . PHE A 1 103 ? -7.042 0.534 1.309 1.00 97.94 103 PHE A N 1
ATOM 798 C CA . PHE A 1 103 ? -6.862 1.118 -0.010 1.00 97.94 103 PHE A CA 1
ATOM 799 C C . PHE A 1 103 ? -8.145 0.987 -0.842 1.00 97.94 103 PHE A C 1
ATOM 801 O O . PHE A 1 103 ? -8.947 0.076 -0.618 1.00 97.94 103 PHE A O 1
ATOM 808 N N . PRO A 1 104 ? -8.367 1.882 -1.821 1.00 95.19 104 PRO A N 1
ATOM 809 C CA . PRO A 1 104 ? -9.447 1.698 -2.779 1.00 95.19 104 PRO A CA 1
ATOM 810 C C . PRO A 1 104 ? -9.079 0.579 -3.782 1.00 95.19 104 PRO A C 1
ATOM 812 O O . PRO A 1 104 ? -8.024 -0.047 -3.686 1.00 95.19 104 PRO A O 1
ATOM 815 N N . GLN A 1 105 ? -9.943 0.276 -4.753 1.00 94.31 105 GLN A N 1
ATOM 816 C CA . GLN A 1 105 ? -9.734 -0.860 -5.671 1.00 94.31 105 GLN A CA 1
ATOM 817 C C . GLN A 1 105 ? -8.671 -0.588 -6.754 1.00 94.31 105 GLN A C 1
ATOM 819 O O . GLN A 1 105 ? -8.117 -1.511 -7.356 1.00 94.31 105 GLN A O 1
ATOM 824 N N . GLU A 1 106 ? -8.389 0.680 -7.033 1.00 96.38 106 GLU A N 1
ATOM 825 C CA . GLU A 1 106 ? -7.522 1.148 -8.111 1.00 96.38 106 GLU A CA 1
ATOM 826 C C . GLU A 1 106 ? -6.057 0.673 -7.977 1.00 96.38 106 GLU A C 1
ATOM 828 O O . GLU A 1 106 ? -5.540 0.161 -8.973 1.00 96.38 106 GLU A O 1
ATOM 833 N N . PRO A 1 107 ? -5.397 0.712 -6.797 1.00 95.88 107 PRO A N 1
ATOM 834 C CA . PRO A 1 107 ? -4.102 0.070 -6.547 1.00 95.88 107 PRO A CA 1
ATOM 835 C C . PRO A 1 107 ? -4.025 -1.381 -7.01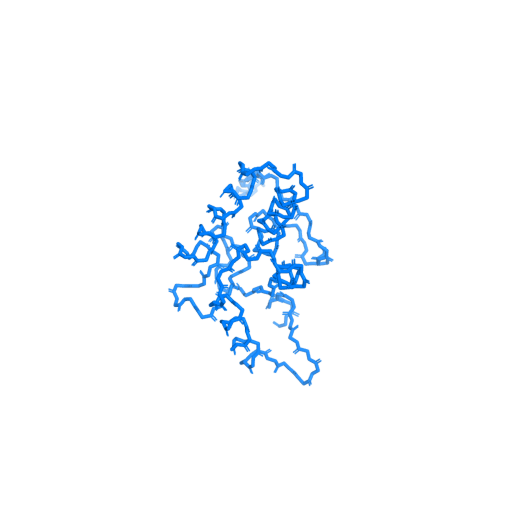9 1.00 95.88 107 PRO A C 1
ATOM 837 O O . PRO A 1 107 ? -3.074 -1.767 -7.696 1.00 95.88 107 PRO A O 1
ATOM 840 N N . HIS A 1 108 ? -5.046 -2.184 -6.711 1.00 93.00 108 HIS A N 1
ATOM 841 C CA . HIS A 1 108 ? -5.081 -3.602 -7.067 1.00 93.00 108 HIS A CA 1
ATOM 842 C C . HIS A 1 108 ? -5.226 -3.799 -8.577 1.00 93.00 108 HIS A C 1
ATOM 844 O O . HIS A 1 108 ? -4.535 -4.632 -9.170 1.00 93.00 108 HIS A O 1
ATOM 850 N N . LYS A 1 109 ? -6.090 -3.003 -9.220 1.00 94.75 109 LYS A N 1
ATOM 851 C CA . LYS A 1 109 ? -6.264 -3.011 -10.681 1.00 94.75 109 LYS A CA 1
ATOM 852 C C . LYS A 1 109 ? -4.995 -2.560 -11.403 1.00 94.75 109 LYS A C 1
ATOM 854 O O . LYS A 1 109 ? -4.609 -3.184 -12.395 1.00 94.75 109 LYS A O 1
ATOM 859 N N . MET A 1 110 ? -4.332 -1.523 -10.892 1.00 96.25 110 MET A N 1
ATOM 860 C CA . MET A 1 110 ? -3.051 -1.036 -11.401 1.00 96.25 110 MET A CA 1
ATOM 861 C C . MET A 1 110 ? -1.984 -2.131 -11.299 1.00 96.25 110 MET A C 1
ATOM 863 O O . MET A 1 110 ? -1.404 -2.499 -12.318 1.00 96.25 110 MET A O 1
ATOM 867 N N . SER A 1 111 ? -1.792 -2.732 -10.117 1.00 94.00 111 SER A N 1
ATOM 868 C CA . SER A 1 111 ? -0.849 -3.842 -9.920 1.00 94.00 111 SER A CA 1
ATOM 869 C C . SER A 1 111 ? -1.141 -5.025 -10.840 1.00 94.00 111 SER A C 1
ATOM 871 O O . SER A 1 111 ? -0.238 -5.510 -11.512 1.00 94.00 111 SER A O 1
ATOM 873 N N . SER A 1 112 ? -2.401 -5.459 -10.941 1.00 93.00 112 SER A N 1
ATOM 874 C CA . SER A 1 112 ? -2.788 -6.570 -11.820 1.00 93.00 112 SER A CA 1
ATOM 875 C C . SER A 1 112 ? -2.490 -6.281 -13.295 1.00 93.00 112 SER A C 1
ATOM 877 O O . SER A 1 112 ? -2.052 -7.169 -14.026 1.00 93.00 112 SER A O 1
ATOM 879 N N . THR A 1 113 ? -2.698 -5.037 -13.734 1.00 95.62 113 THR A N 1
ATOM 880 C CA . THR A 1 113 ? -2.388 -4.604 -15.103 1.00 95.62 113 THR A CA 1
ATOM 881 C C . THR A 1 113 ? -0.882 -4.593 -15.343 1.00 95.62 113 THR A C 1
ATOM 883 O O . THR A 1 113 ? -0.422 -5.186 -16.316 1.00 95.62 113 THR A O 1
ATOM 886 N N . PHE A 1 114 ? -0.111 -4.003 -14.428 1.00 94.69 114 PHE A N 1
ATOM 887 C CA . PHE A 1 114 ? 1.347 -3.959 -14.508 1.00 94.69 114 PHE A CA 1
ATOM 888 C C . PHE A 1 114 ? 1.977 -5.357 -14.509 1.00 94.69 114 PHE A C 1
ATOM 890 O O . PHE A 1 114 ? 2.841 -5.650 -15.330 1.00 94.69 114 PHE A O 1
ATOM 897 N N . PHE A 1 115 ? 1.506 -6.275 -13.661 1.00 92.88 115 PHE A N 1
ATOM 898 C CA . PHE A 1 115 ? 2.046 -7.636 -13.613 1.00 92.88 115 PHE A CA 1
ATOM 899 C C . PHE A 1 115 ? 1.927 -8.360 -14.952 1.00 92.88 115 PHE A C 1
ATOM 901 O O . PHE A 1 115 ? 2.806 -9.143 -15.290 1.00 92.88 115 PHE A O 1
ATOM 908 N N . LYS A 1 116 ? 0.892 -8.076 -15.753 1.00 92.94 116 LYS A N 1
ATOM 909 C CA . LYS A 1 116 ? 0.762 -8.655 -17.098 1.00 92.94 116 LYS A CA 1
ATOM 910 C C . LYS A 1 116 ? 1.851 -8.168 -18.055 1.00 92.94 116 LYS A C 1
ATOM 912 O O . LYS A 1 116 ? 2.223 -8.933 -18.936 1.00 92.94 116 LYS A O 1
ATOM 917 N N . SER A 1 117 ? 2.357 -6.943 -17.897 1.00 92.56 117 SER A N 1
ATOM 918 C CA . SER A 1 117 ? 3.398 -6.395 -18.777 1.00 92.56 117 SER A CA 1
ATOM 919 C C . SER A 1 117 ? 4.816 -6.815 -18.393 1.00 92.56 117 SER A C 1
ATOM 921 O O . SER A 1 117 ? 5.686 -6.805 -19.254 1.00 92.56 117 SER A O 1
ATOM 923 N N . VAL A 1 118 ? 5.060 -7.171 -17.127 1.00 91.12 118 VAL A N 1
ATOM 924 C CA . VAL A 1 118 ? 6.403 -7.531 -16.618 1.00 91.12 118 VAL A CA 1
ATOM 925 C C . VAL A 1 118 ? 6.557 -9.010 -16.248 1.00 91.12 118 VAL A C 1
ATOM 927 O O . VAL A 1 118 ? 7.575 -9.418 -15.694 1.00 91.12 118 VAL A O 1
ATOM 930 N N . ARG A 1 119 ? 5.544 -9.837 -16.520 1.00 90.94 119 ARG A N 1
ATOM 931 C CA . ARG A 1 119 ? 5.593 -11.274 -16.239 1.00 90.94 119 ARG A CA 1
ATOM 932 C C . ARG A 1 119 ? 6.572 -11.979 -17.179 1.00 90.94 119 ARG A C 1
ATOM 934 O O . ARG A 1 119 ? 6.354 -12.022 -18.385 1.00 90.94 119 ARG A O 1
ATOM 941 N N . ALA A 1 120 ? 7.593 -12.599 -16.596 1.00 88.06 120 ALA A N 1
ATOM 942 C CA . ALA A 1 120 ? 8.451 -13.576 -17.253 1.00 88.06 120 ALA A CA 1
ATOM 943 C C . ALA A 1 120 ? 7.768 -14.958 -17.298 1.00 88.06 120 ALA A C 1
ATOM 945 O O . ALA A 1 120 ? 6.711 -15.160 -16.696 1.00 88.06 120 ALA A O 1
ATOM 946 N N . GLU A 1 121 ? 8.393 -15.930 -17.967 1.00 90.31 121 GLU A N 1
ATOM 947 C CA . GLU A 1 121 ? 7.847 -17.277 -18.221 1.00 90.31 121 GLU A CA 1
ATOM 948 C C . GLU A 1 121 ? 7.176 -17.920 -16.990 1.00 90.31 121 GLU A C 1
ATOM 950 O O . GLU A 1 121 ? 6.070 -18.453 -17.085 1.00 90.31 121 GLU A O 1
ATOM 955 N N . TYR A 1 122 ? 7.786 -17.772 -15.808 1.00 87.00 122 TYR A N 1
ATOM 956 C CA . TYR A 1 122 ? 7.321 -18.426 -14.581 1.00 87.00 122 TYR A CA 1
ATOM 957 C C . TYR A 1 122 ? 6.956 -17.484 -13.430 1.00 87.00 122 TYR A C 1
ATOM 959 O O . TYR A 1 122 ? 6.460 -17.953 -12.406 1.00 87.00 122 TYR A O 1
ATOM 967 N N . ARG A 1 123 ? 7.209 -16.173 -13.535 1.00 87.25 123 ARG A N 1
ATOM 968 C CA . ARG A 1 123 ? 7.135 -15.275 -12.369 1.00 87.25 123 ARG A CA 1
ATOM 969 C C . ARG A 1 123 ? 7.023 -13.798 -12.730 1.00 87.25 123 ARG A C 1
ATOM 971 O O . ARG A 1 123 ? 7.236 -13.405 -13.871 1.00 87.25 123 ARG A O 1
ATOM 978 N N . VAL A 1 124 ? 6.746 -12.991 -11.712 1.00 90.00 124 VAL A N 1
ATOM 979 C CA . VAL A 1 124 ? 6.986 -11.545 -11.717 1.00 90.00 124 VAL A CA 1
ATOM 980 C C . VAL A 1 124 ? 8.025 -11.262 -10.622 1.00 90.00 124 VAL A C 1
ATOM 982 O O . VAL A 1 124 ? 7.836 -11.759 -9.507 1.00 90.00 124 VAL A O 1
ATOM 985 N N . PRO A 1 125 ? 9.126 -10.546 -10.904 1.00 87.88 125 PRO A N 1
ATOM 986 C CA . PRO A 1 125 ? 10.137 -10.227 -9.894 1.00 87.88 125 PRO A CA 1
ATOM 987 C C . PRO A 1 125 ? 9.587 -9.293 -8.809 1.00 87.88 125 PRO A C 1
ATOM 989 O O . PRO A 1 125 ? 8.805 -8.392 -9.099 1.00 87.88 125 PRO A O 1
ATOM 992 N N . LEU A 1 126 ? 10.009 -9.491 -7.553 1.00 87.06 126 LEU A N 1
ATOM 993 C CA . LEU A 1 126 ? 9.549 -8.683 -6.412 1.00 87.06 126 LEU A CA 1
ATOM 994 C C . LEU A 1 126 ? 10.026 -7.227 -6.478 1.00 87.06 126 LEU A C 1
ATOM 996 O O . LEU A 1 126 ? 9.291 -6.327 -6.072 1.00 87.06 126 LEU A O 1
ATOM 1000 N N . ASP A 1 127 ? 11.239 -7.008 -6.979 1.00 84.19 127 ASP A N 1
ATOM 1001 C CA . ASP A 1 127 ? 11.712 -5.729 -7.495 1.00 84.19 127 ASP A CA 1
ATOM 1002 C C . ASP A 1 127 ? 12.632 -5.973 -8.690 1.00 84.19 127 ASP A C 1
ATOM 1004 O O . ASP A 1 127 ? 13.275 -7.018 -8.782 1.00 84.19 127 ASP A O 1
ATOM 1008 N N . HIS A 1 128 ? 12.668 -5.030 -9.625 1.00 80.12 128 HIS A N 1
ATOM 1009 C CA . HIS A 1 128 ? 13.297 -5.263 -10.928 1.00 80.12 128 HIS A CA 1
ATOM 1010 C C . HIS A 1 128 ? 14.794 -4.880 -10.980 1.00 80.12 128 HIS A C 1
ATOM 1012 O O . HIS A 1 128 ? 15.333 -4.649 -12.052 1.00 80.12 128 HIS A O 1
ATOM 1018 N N . ARG A 1 129 ? 15.467 -4.697 -9.828 1.00 80.94 129 ARG A N 1
ATOM 1019 C CA . ARG A 1 129 ? 16.926 -4.429 -9.800 1.00 80.94 129 ARG A CA 1
ATOM 1020 C C . ARG A 1 129 ? 17.753 -5.681 -10.081 1.00 80.94 129 ARG A C 1
ATOM 1022 O O . ARG A 1 129 ? 18.950 -5.573 -10.327 1.00 80.94 129 ARG A O 1
ATOM 1029 N N . GLN A 1 130 ? 17.140 -6.848 -9.905 1.00 62.88 130 GLN A N 1
ATOM 1030 C CA . GLN A 1 130 ? 17.806 -8.148 -9.912 1.00 62.88 130 GLN A CA 1
ATOM 1031 C C . GLN A 1 130 ? 17.587 -8.939 -11.210 1.00 62.88 130 GLN A C 1
ATOM 1033 O O . GLN A 1 130 ? 18.022 -10.087 -11.270 1.00 62.88 130 GLN A O 1
ATOM 1038 N N . ASP A 1 131 ? 16.969 -8.323 -12.222 1.00 50.34 131 ASP A N 1
ATOM 1039 C CA . ASP A 1 131 ? 16.761 -8.888 -13.560 1.00 50.34 131 ASP A CA 1
ATOM 1040 C C . ASP A 1 131 ? 17.427 -8.010 -14.635 1.00 50.34 131 ASP A C 1
ATOM 1042 O O . ASP A 1 131 ? 17.367 -6.763 -14.509 1.00 50.34 131 ASP A O 1
#

pLDDT: mean 87.95, std 16.32, range [31.81, 98.69]